Protein AF-A0A2N6A069-F1 (afdb_monomer_lite)

Sequence (73 aa):
MKKQIILIGFFLSFAFLFNFGLRAQEKTTDCRVLLSSISEKYEGECVNGFADGKGIAEGAHKYEGEFKKGLPH

Structure (mmCIF, N/CA/C/O backbone):
data_AF-A0A2N6A069-F1
#
_entry.id   AF-A0A2N6A069-F1
#
loop_
_atom_site.group_PDB
_atom_site.id
_atom_site.type_symbol
_atom_site.label_atom_id
_atom_site.label_alt_id
_atom_site.label_comp_id
_atom_site.label_asym_id
_atom_site.label_entity_id
_atom_site.label_seq_id
_atom_site.pdbx_PDB_ins_code
_atom_site.Cartn_x
_atom_site.Cartn_y
_atom_site.Cartn_z
_atom_site.occupancy
_atom_site.B_iso_or_equiv
_atom_site.auth_seq_id
_atom_site.auth_comp_id
_atom_site.auth_asym_id
_atom_site.auth_atom_id
_atom_site.pdbx_PDB_model_num
ATOM 1 N N . MET A 1 1 ? 8.245 -2.054 60.556 1.00 59.75 1 MET A N 1
ATOM 2 C CA . MET A 1 1 ? 7.589 -2.961 59.582 1.00 59.75 1 MET A CA 1
ATOM 3 C C . MET A 1 1 ? 6.458 -2.293 58.790 1.00 59.75 1 MET A C 1
ATOM 5 O O . MET A 1 1 ? 6.456 -2.411 57.578 1.00 59.75 1 MET A O 1
ATOM 9 N N . LYS A 1 2 ? 5.555 -1.512 59.409 1.00 60.28 2 LYS A N 1
ATOM 10 C CA . LYS A 1 2 ? 4.435 -0.842 58.704 1.00 60.28 2 LYS A CA 1
ATOM 11 C C . LYS A 1 2 ? 4.851 0.198 57.634 1.00 60.28 2 LYS A C 1
ATOM 13 O O . LYS A 1 2 ? 4.221 0.267 56.591 1.00 60.28 2 LYS A O 1
ATOM 18 N N . LYS A 1 3 ? 5.946 0.951 57.842 1.00 57.16 3 LYS A N 1
ATOM 19 C CA . LYS A 1 3 ? 6.476 1.934 56.862 1.00 57.16 3 LYS A CA 1
ATOM 20 C C . LYS A 1 3 ? 7.016 1.297 55.569 1.00 57.16 3 LYS A C 1
ATOM 22 O O . LYS A 1 3 ? 6.871 1.883 54.507 1.00 57.16 3 LYS A O 1
ATOM 27 N N . GLN A 1 4 ? 7.594 0.096 55.664 1.00 59.22 4 GLN A N 1
ATOM 28 C CA . GLN A 1 4 ? 8.095 -0.670 54.512 1.00 59.22 4 GLN A CA 1
ATOM 29 C C . GLN A 1 4 ? 6.931 -1.132 53.620 1.00 59.22 4 GLN A C 1
ATOM 31 O O . GLN A 1 4 ? 7.001 -1.008 52.407 1.00 59.22 4 GLN A O 1
ATOM 36 N N . ILE A 1 5 ? 5.815 -1.555 54.226 1.00 64.06 5 ILE A N 1
ATOM 37 C CA . ILE A 1 5 ? 4.594 -1.964 53.509 1.00 64.06 5 ILE A CA 1
ATOM 38 C C . ILE A 1 5 ? 3.984 -0.788 52.727 1.00 64.06 5 ILE A C 1
ATOM 40 O O . ILE A 1 5 ? 3.556 -0.967 51.591 1.00 64.06 5 ILE A O 1
ATOM 44 N N . ILE A 1 6 ? 3.996 0.423 53.299 1.00 69.44 6 ILE A N 1
ATOM 45 C CA . ILE A 1 6 ? 3.497 1.635 52.625 1.00 69.44 6 ILE A CA 1
ATOM 46 C C . ILE A 1 6 ? 4.384 2.005 51.422 1.00 69.44 6 ILE A C 1
ATOM 48 O O . ILE A 1 6 ? 3.859 2.312 50.355 1.00 69.44 6 ILE A O 1
ATOM 52 N N . LEU A 1 7 ? 5.715 1.923 51.561 1.00 63.84 7 LEU A N 1
ATOM 53 C CA . LEU A 1 7 ? 6.647 2.176 50.452 1.00 63.84 7 LEU A CA 1
ATOM 54 C C . LEU A 1 7 ? 6.518 1.143 49.323 1.00 63.84 7 LEU A C 1
ATOM 56 O O . LEU A 1 7 ? 6.517 1.514 48.153 1.00 63.84 7 LEU A O 1
ATOM 60 N N . ILE A 1 8 ? 6.377 -0.139 49.666 1.00 69.69 8 ILE A N 1
ATOM 61 C CA . ILE A 1 8 ? 6.209 -1.225 48.688 1.00 69.69 8 ILE A CA 1
ATOM 62 C C . ILE A 1 8 ? 4.879 -1.074 47.939 1.00 69.69 8 ILE A C 1
ATOM 64 O O . ILE A 1 8 ? 4.840 -1.232 46.721 1.00 69.69 8 ILE A O 1
ATOM 68 N N . GLY A 1 9 ? 3.802 -0.699 48.639 1.00 71.00 9 GLY A N 1
ATOM 69 C CA . GLY A 1 9 ? 2.508 -0.415 48.014 1.00 71.00 9 GLY A CA 1
ATOM 70 C C . GLY A 1 9 ? 2.562 0.751 47.023 1.00 71.00 9 GLY A C 1
ATOM 71 O O . GLY A 1 9 ? 1.956 0.677 45.958 1.00 71.00 9 GLY A O 1
ATOM 72 N N . PHE A 1 10 ? 3.338 1.793 47.332 1.00 69.75 10 PHE A N 1
ATOM 73 C CA . PHE A 1 10 ? 3.539 2.939 46.441 1.00 69.75 10 PHE A CA 1
ATOM 74 C C . PHE A 1 10 ? 4.394 2.594 45.208 1.00 69.75 10 PHE A C 1
ATOM 76 O O . PHE A 1 10 ? 4.166 3.106 44.116 1.00 69.75 10 PHE A O 1
ATOM 83 N N . PHE A 1 11 ? 5.359 1.684 45.353 1.00 68.50 11 PHE A N 1
ATOM 84 C CA . PHE A 1 11 ? 6.178 1.209 44.236 1.00 68.50 11 PHE A CA 1
ATOM 85 C C . PHE A 1 11 ? 5.383 0.294 43.287 1.00 68.50 11 PHE A C 1
ATOM 87 O O . PHE A 1 11 ? 5.502 0.399 42.066 1.00 68.50 11 PHE A O 1
ATOM 94 N N . LEU A 1 12 ? 4.514 -0.561 43.840 1.00 65.56 12 LEU A N 1
ATOM 95 C CA . LEU A 1 12 ? 3.623 -1.432 43.065 1.00 65.56 12 LEU A C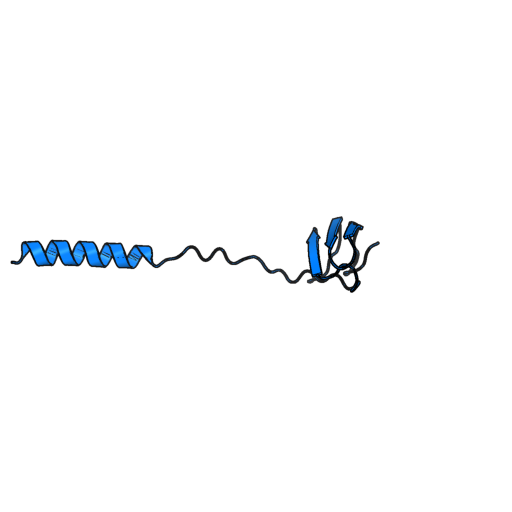A 1
ATOM 96 C C . LEU A 1 12 ? 2.548 -0.647 42.298 1.00 65.56 12 LEU A C 1
ATOM 98 O O . LEU A 1 12 ? 2.233 -1.008 41.165 1.00 65.56 12 LEU A O 1
ATOM 102 N N . SER A 1 13 ? 2.018 0.446 42.862 1.00 65.31 13 SER A N 1
ATOM 103 C CA . SER A 1 13 ? 1.059 1.302 42.151 1.00 65.31 13 SER A CA 1
ATOM 104 C C . SER A 1 13 ? 1.705 2.068 40.991 1.00 65.31 13 SER A C 1
ATOM 106 O O . SER A 1 13 ? 1.085 2.222 39.939 1.00 65.31 13 SER A O 1
ATOM 108 N N . PHE A 1 14 ? 2.968 2.483 41.132 1.00 64.81 14 PHE A N 1
ATOM 109 C CA . PHE A 1 14 ? 3.716 3.166 40.074 1.00 64.81 14 PHE A CA 1
ATOM 110 C C . PHE A 1 14 ? 4.093 2.223 38.915 1.00 64.81 14 PHE A C 1
ATOM 112 O O . PHE A 1 14 ? 3.981 2.595 37.748 1.00 64.81 14 PHE A O 1
ATOM 119 N N . ALA A 1 15 ? 4.450 0.968 39.215 1.00 63.97 15 ALA A N 1
ATOM 120 C CA . ALA A 1 15 ? 4.735 -0.058 38.205 1.00 63.97 15 ALA A CA 1
ATOM 121 C C . ALA A 1 15 ? 3.496 -0.455 37.372 1.00 63.97 15 ALA A C 1
ATOM 123 O O . ALA A 1 15 ? 3.618 -0.831 36.202 1.00 63.97 15 ALA A O 1
ATOM 124 N N . PHE A 1 16 ? 2.294 -0.331 37.945 1.00 61.16 16 PHE A N 1
ATOM 125 C CA . PHE A 1 16 ? 1.036 -0.614 37.249 1.00 61.16 16 PHE A CA 1
ATOM 126 C C . PHE A 1 16 ? 0.710 0.433 36.168 1.00 61.16 16 PHE A C 1
ATOM 128 O O . PHE A 1 16 ? 0.154 0.096 35.125 1.00 61.16 16 PHE A O 1
ATOM 135 N N . LEU A 1 17 ? 1.124 1.690 36.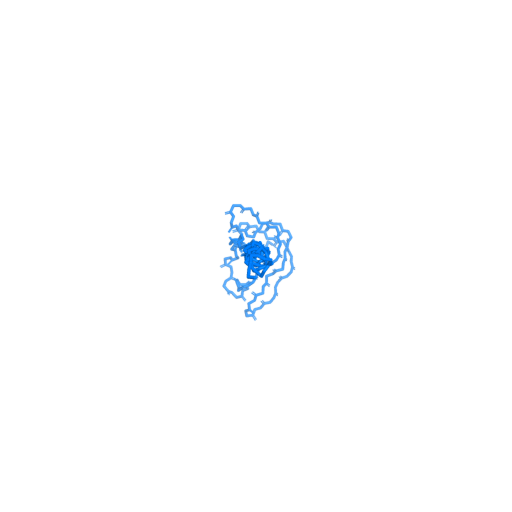364 1.00 59.25 17 LEU A N 1
ATOM 136 C CA . LEU A 1 17 ? 0.912 2.779 35.399 1.00 59.25 17 LEU A CA 1
ATOM 1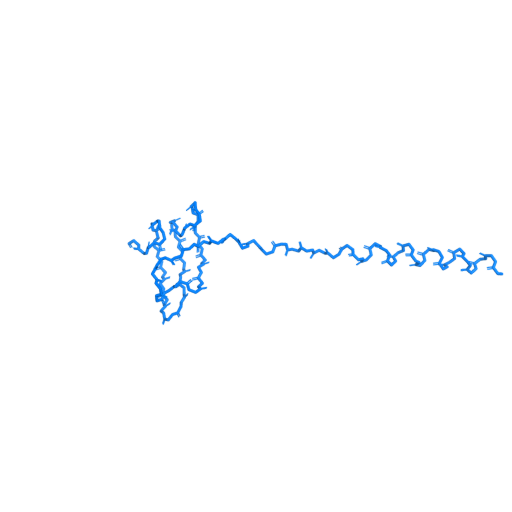37 C C . LEU A 1 17 ? 1.891 2.739 34.214 1.00 59.25 17 LEU A C 1
ATOM 139 O O . LEU A 1 17 ? 1.577 3.256 33.146 1.00 59.25 17 LEU A O 1
ATOM 143 N N . PHE A 1 18 ? 3.049 2.087 34.365 1.00 58.16 18 PHE A N 1
ATOM 144 C CA . PHE A 1 18 ? 4.072 2.008 33.314 1.00 58.16 18 PHE A CA 1
ATOM 145 C C . PHE A 1 18 ? 3.757 0.971 32.216 1.00 58.16 18 PHE A C 1
ATOM 147 O O . PHE A 1 18 ? 4.405 0.951 31.174 1.00 58.16 18 PHE A O 1
ATOM 154 N N . ASN A 1 19 ? 2.746 0.116 32.421 1.00 58.00 19 ASN A N 1
ATOM 155 C CA . ASN A 1 19 ? 2.332 -0.911 31.454 1.00 58.00 19 ASN A CA 1
ATOM 156 C C . ASN A 1 19 ? 1.265 -0.440 30.453 1.00 58.00 19 ASN A C 1
ATOM 158 O O . ASN A 1 19 ? 0.909 -1.194 29.545 1.00 58.00 19 ASN A O 1
ATOM 162 N N . PHE A 1 20 ? 0.786 0.804 30.552 1.00 60.19 20 PHE A N 1
ATOM 163 C CA . PHE A 1 20 ? 0.006 1.427 29.481 1.00 60.19 20 PHE A CA 1
ATOM 164 C C . PHE A 1 20 ? 0.948 1.853 28.351 1.00 60.19 20 PHE A C 1
ATOM 166 O O . PHE A 1 20 ? 1.202 3.030 28.113 1.00 60.19 20 PHE A O 1
ATOM 173 N N . GLY A 1 21 ? 1.519 0.855 27.676 1.00 62.41 21 GLY A N 1
ATOM 174 C CA . GLY A 1 21 ? 2.316 1.055 26.482 1.00 62.41 21 GLY A CA 1
ATOM 175 C C . GLY A 1 21 ? 1.499 1.821 25.448 1.00 62.41 21 GLY A C 1
ATOM 176 O O . GLY A 1 21 ? 0.392 1.412 25.093 1.00 62.41 21 GLY A O 1
ATOM 177 N N . LEU A 1 22 ? 2.066 2.927 24.970 1.00 57.28 22 LEU A N 1
ATOM 178 C CA . LEU A 1 22 ? 1.612 3.657 23.795 1.00 57.28 22 LEU A CA 1
ATOM 179 C C . LEU A 1 22 ? 1.647 2.698 22.602 1.00 57.28 22 LEU A C 1
ATOM 181 O O . LEU A 1 22 ? 2.649 2.569 21.903 1.00 57.28 22 LEU A O 1
ATOM 185 N N . ARG A 1 23 ? 0.550 1.975 22.384 1.00 60.62 23 ARG A N 1
ATOM 186 C CA . ARG A 1 23 ? 0.301 1.254 21.141 1.00 60.62 23 ARG A CA 1
ATOM 187 C C . ARG A 1 23 ? -0.044 2.333 20.122 1.00 60.62 23 ARG A C 1
ATOM 189 O O . ARG A 1 23 ? -1.214 2.641 19.924 1.00 60.62 23 ARG A O 1
ATOM 196 N N . ALA A 1 24 ? 0.974 2.963 19.536 1.00 60.41 24 ALA A N 1
ATOM 197 C CA . ALA A 1 24 ? 0.786 3.697 18.296 1.00 60.41 24 ALA A CA 1
ATOM 198 C C . ALA A 1 24 ? 0.297 2.659 17.283 1.00 60.41 24 ALA A C 1
ATOM 200 O O . ALA A 1 24 ? 1.074 1.843 16.795 1.00 60.41 24 ALA A O 1
ATOM 201 N N . GLN A 1 25 ? -1.021 2.584 17.102 1.00 63.28 25 GLN A N 1
ATOM 202 C CA . GLN A 1 25 ? -1.638 1.685 16.146 1.00 63.28 25 GLN A CA 1
ATOM 203 C C . GLN A 1 25 ? -1.166 2.172 14.778 1.00 63.28 25 GLN A C 1
ATOM 205 O O . GLN A 1 25 ? -1.587 3.230 14.312 1.00 63.28 25 GLN A O 1
ATOM 210 N N . GLU A 1 26 ? -0.198 1.456 14.206 1.00 62.50 26 GLU A N 1
ATOM 211 C CA . GLU A 1 26 ? 0.282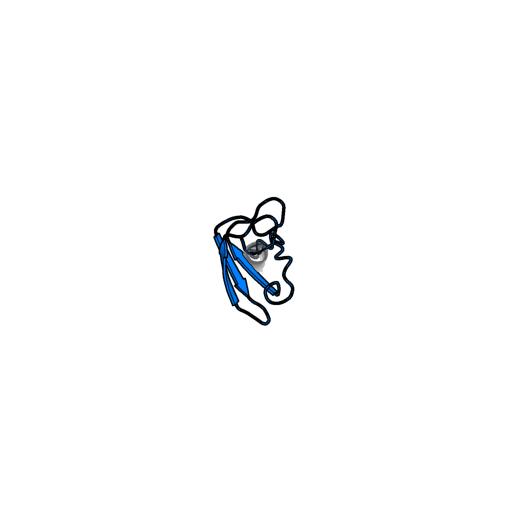 1.685 12.853 1.00 62.50 26 GLU A CA 1
ATOM 212 C C . GLU A 1 26 ? -0.950 1.677 11.956 1.00 62.50 26 GLU A C 1
ATOM 214 O O . GLU A 1 26 ? -1.683 0.686 11.890 1.00 62.50 26 GLU A O 1
ATOM 219 N N . LYS A 1 27 ? -1.242 2.836 11.365 1.00 54.62 27 LYS A N 1
ATOM 220 C CA . LYS A 1 27 ? -2.405 3.052 10.518 1.00 54.62 27 LYS A CA 1
ATOM 221 C C . LYS A 1 27 ? -2.175 2.301 9.208 1.00 54.62 27 LYS A C 1
ATOM 223 O O . LYS A 1 27 ? -1.907 2.904 8.177 1.00 54.62 27 LYS A O 1
ATOM 228 N N . THR A 1 28 ? -2.294 0.980 9.258 1.00 54.28 28 THR A N 1
ATOM 229 C CA . THR A 1 28 ? -2.393 0.081 8.109 1.00 54.28 28 THR A CA 1
ATOM 230 C C . THR A 1 28 ? -3.772 0.278 7.491 1.00 54.28 28 THR A C 1
ATOM 232 O O . THR A 1 28 ? -4.667 -0.556 7.577 1.00 54.28 28 THR A O 1
ATOM 235 N N . THR A 1 29 ? -3.980 1.455 6.902 1.00 62.06 29 THR A N 1
ATOM 236 C CA . THR A 1 29 ? -5.023 1.581 5.888 1.00 62.06 29 THR A CA 1
ATOM 237 C C . THR A 1 29 ? -4.484 0.773 4.715 1.00 62.06 29 THR A C 1
ATOM 239 O O . THR A 1 29 ? -3.474 1.163 4.138 1.00 62.06 29 THR A O 1
ATOM 242 N N . ASP A 1 30 ? -5.064 -0.400 4.453 1.00 79.00 30 ASP A N 1
ATOM 243 C CA . ASP A 1 30 ? -4.686 -1.266 3.331 1.00 79.00 30 ASP A CA 1
ATOM 244 C C . ASP A 1 30 ? -5.029 -0.542 2.020 1.00 79.00 30 ASP A C 1
ATOM 246 O O . ASP A 1 30 ? -6.140 -0.630 1.495 1.00 79.00 30 ASP A O 1
ATOM 250 N N . CYS A 1 31 ? -4.109 0.305 1.569 1.00 92.75 31 CYS A N 1
ATOM 251 C CA . CYS A 1 31 ? -4.243 1.114 0.372 1.00 92.75 31 CYS A CA 1
ATOM 252 C C . CYS A 1 31 ? -3.653 0.335 -0.788 1.00 92.75 31 CYS A C 1
ATOM 254 O O . CYS A 1 31 ? -2.440 0.289 -0.984 1.00 92.75 31 CYS A O 1
ATOM 256 N N . ARG A 1 32 ? -4.536 -0.324 -1.537 1.00 95.62 32 ARG A N 1
ATOM 257 C CA . ARG A 1 32 ? -4.119 -1.307 -2.529 1.00 95.62 32 ARG A CA 1
ATOM 258 C C . ARG A 1 32 ? -3.742 -0.649 -3.845 1.00 95.62 32 ARG A C 1
ATOM 260 O O . ARG A 1 32 ? -4.530 0.096 -4.436 1.00 95.62 32 ARG A O 1
ATOM 267 N N . VAL A 1 33 ? -2.562 -1.015 -4.327 1.00 97.25 33 VAL A N 1
ATOM 268 C CA . VAL A 1 33 ? -2.135 -0.838 -5.713 1.00 97.25 33 VAL A CA 1
ATOM 269 C C . VAL A 1 33 ? -2.334 -2.174 -6.427 1.00 97.25 33 VAL A C 1
ATOM 271 O O . VAL A 1 33 ? -1.892 -3.216 -5.956 1.00 97.25 33 VAL A O 1
ATOM 274 N N . LEU A 1 34 ? -3.053 -2.160 -7.544 1.00 97.50 34 LEU A N 1
ATOM 275 C CA . LEU A 1 34 ? -3.456 -3.351 -8.295 1.00 97.50 34 LEU A CA 1
ATOM 276 C C . LEU A 1 34 ? -2.393 -3.807 -9.300 1.00 97.50 34 LEU A C 1
ATOM 278 O O . LEU A 1 34 ? -2.447 -4.940 -9.778 1.00 97.50 34 LEU A O 1
ATOM 282 N N . LEU A 1 35 ? -1.431 -2.941 -9.627 1.00 97.56 35 LEU A N 1
ATOM 283 C CA . LEU A 1 35 ? -0.308 -3.307 -10.479 1.00 97.56 35 LEU A CA 1
ATOM 284 C C . LEU A 1 35 ? 0.746 -4.046 -9.648 1.00 97.56 35 LEU A C 1
ATOM 286 O O . LEU A 1 35 ? 1.477 -3.440 -8.868 1.00 97.56 35 LEU A O 1
ATOM 290 N N . SER A 1 36 ? 0.836 -5.359 -9.852 1.00 97.31 36 SER A N 1
ATOM 291 C CA . SER A 1 36 ? 1.670 -6.264 -9.052 1.00 97.31 36 SER A CA 1
ATOM 292 C C . SER A 1 36 ? 3.159 -5.917 -9.039 1.00 97.31 36 SER A C 1
ATOM 294 O O . SER A 1 36 ? 3.838 -6.184 -8.054 1.00 97.31 36 SER A O 1
ATOM 296 N N . SER A 1 37 ? 3.686 -5.298 -10.100 1.00 98.19 37 SER A N 1
ATOM 297 C CA . SER A 1 37 ? 5.097 -4.897 -10.156 1.00 98.19 37 SER A CA 1
ATOM 298 C C . SER A 1 37 ? 5.451 -3.754 -9.200 1.00 98.19 37 SER A C 1
ATOM 300 O O . SER A 1 37 ? 6.632 -3.525 -8.964 1.00 98.19 37 SER A O 1
ATOM 302 N N . ILE A 1 38 ? 4.462 -3.049 -8.645 1.00 98.00 38 ILE A N 1
ATOM 303 C CA . ILE A 1 38 ? 4.649 -1.887 -7.765 1.00 98.00 38 ILE A CA 1
ATOM 304 C C . ILE A 1 38 ? 3.761 -1.951 -6.507 1.00 98.00 38 ILE A C 1
ATOM 306 O O . ILE A 1 38 ? 3.570 -0.940 -5.847 1.00 98.00 38 ILE A O 1
ATOM 310 N N . SER A 1 39 ? 3.161 -3.101 -6.179 1.00 96.75 39 SER A N 1
ATOM 311 C CA . SER A 1 39 ? 2.122 -3.189 -5.138 1.00 96.75 39 SER A CA 1
ATOM 312 C C . SER A 1 39 ? 2.626 -3.496 -3.728 1.00 96.75 39 SER A C 1
ATOM 314 O O . SER A 1 39 ? 1.809 -3.680 -2.830 1.00 96.75 39 SER A O 1
ATOM 316 N N . GLU A 1 40 ? 3.937 -3.634 -3.520 1.00 96.06 40 GLU A N 1
ATOM 317 C CA . GLU A 1 40 ? 4.481 -4.041 -2.216 1.00 96.06 40 GLU A CA 1
ATOM 318 C C . GLU A 1 40 ? 4.371 -2.923 -1.180 1.00 96.06 40 GLU A C 1
ATOM 320 O O . GLU A 1 40 ? 4.146 -3.186 0.001 1.00 96.06 40 GLU A O 1
ATOM 325 N N . LYS A 1 41 ? 4.529 -1.674 -1.620 1.00 95.25 41 LYS A N 1
ATOM 326 C CA . LYS A 1 41 ? 4.409 -0.482 -0.786 1.00 95.25 41 LYS A CA 1
ATOM 327 C C . LYS A 1 41 ? 3.696 0.615 -1.547 1.00 95.25 41 LYS A C 1
ATOM 329 O O . LYS A 1 41 ? 3.936 0.811 -2.734 1.00 95.25 41 LYS A O 1
ATOM 334 N N . TYR A 1 42 ? 2.866 1.359 -0.831 1.00 95.19 42 TYR A N 1
ATOM 335 C CA . TYR A 1 42 ? 2.211 2.543 -1.350 1.00 95.19 42 TYR A CA 1
ATOM 336 C C . TYR A 1 42 ? 2.188 3.640 -0.292 1.00 95.19 42 TYR A C 1
ATOM 338 O O . TYR A 1 42 ? 1.782 3.405 0.846 1.00 95.19 42 TYR A O 1
ATOM 346 N N . GLU A 1 43 ? 2.597 4.837 -0.687 1.00 96.00 43 GLU A N 1
ATOM 347 C CA . GLU A 1 43 ? 2.494 6.055 0.103 1.00 96.00 43 GLU A CA 1
ATOM 348 C C . GLU A 1 43 ? 1.769 7.105 -0.734 1.00 96.00 43 GLU A C 1
ATOM 350 O O . GLU A 1 43 ? 2.271 7.549 -1.764 1.00 96.00 43 GLU A O 1
ATOM 355 N N . GLY A 1 44 ? 0.566 7.487 -0.319 1.00 95.06 44 GLY A N 1
ATOM 356 C CA . GLY A 1 44 ? -0.226 8.449 -1.069 1.00 95.06 44 GLY A CA 1
ATOM 357 C C . GLY A 1 44 ? -1.679 8.503 -0.639 1.00 95.06 44 GLY A C 1
ATOM 358 O O . GLY A 1 44 ? -2.084 7.951 0.390 1.00 95.06 44 GLY A O 1
ATOM 359 N N . GLU A 1 45 ? -2.460 9.203 -1.448 1.00 95.38 45 GLU A N 1
ATOM 360 C CA . GLU A 1 45 ? -3.895 9.344 -1.258 1.00 95.38 45 GLU A CA 1
ATOM 361 C C . GLU A 1 45 ? -4.626 8.005 -1.431 1.00 95.38 45 GLU A C 1
ATOM 363 O O . GLU A 1 45 ? -4.323 7.179 -2.291 1.00 95.38 45 GLU A O 1
ATOM 368 N N . CYS A 1 46 ? -5.611 7.765 -0.571 1.00 94.44 46 CYS A N 1
ATOM 369 C CA . CYS A 1 46 ? -6.258 6.469 -0.482 1.00 94.44 46 CYS A CA 1
ATOM 370 C C . CYS A 1 46 ? -7.758 6.630 -0.308 1.00 94.44 46 CYS A C 1
ATOM 372 O O . CYS A 1 46 ? -8.236 7.173 0.690 1.00 94.44 46 CYS A O 1
ATOM 374 N N . VAL A 1 47 ? -8.506 6.133 -1.289 1.00 95.06 47 VAL A N 1
ATOM 375 C CA . VAL A 1 47 ? -9.960 6.268 -1.356 1.00 95.06 47 VAL A CA 1
A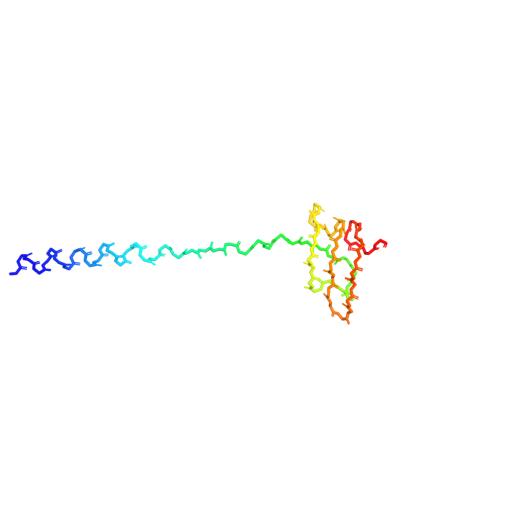TOM 376 C C . VAL A 1 47 ? -10.565 4.878 -1.486 1.00 95.06 47 VAL A C 1
ATOM 378 O O . VAL A 1 47 ? -10.236 4.118 -2.394 1.00 95.06 47 VAL A O 1
ATOM 381 N N . ASN A 1 48 ? -11.459 4.524 -0.559 1.00 93.69 48 ASN A N 1
ATOM 382 C CA . ASN A 1 48 ? -12.124 3.215 -0.515 1.00 93.69 48 ASN A CA 1
ATOM 383 C C . ASN A 1 48 ? -11.154 2.008 -0.508 1.00 93.69 48 ASN A C 1
ATOM 385 O O . ASN A 1 48 ? -11.478 0.953 -1.052 1.00 93.69 48 ASN A O 1
ATOM 389 N N . GLY A 1 49 ? -9.970 2.156 0.098 1.00 94.38 49 GLY A N 1
ATOM 390 C CA . GLY A 1 49 ? -8.961 1.087 0.191 1.00 94.38 49 GLY A CA 1
ATOM 391 C C . GLY A 1 49 ? -8.148 0.862 -1.087 1.00 94.38 49 GLY A C 1
ATOM 392 O O . GLY A 1 49 ? -7.579 -0.213 -1.283 1.00 94.38 49 GLY A O 1
ATOM 393 N N . PHE A 1 50 ? -8.109 1.854 -1.975 1.00 96.56 50 PHE A N 1
ATOM 394 C CA . PHE A 1 50 ? -7.299 1.844 -3.187 1.00 96.56 50 PHE A CA 1
ATOM 395 C C . PHE A 1 50 ? -6.499 3.138 -3.304 1.00 96.56 50 PHE A C 1
ATOM 397 O O . PHE A 1 50 ? -6.979 4.195 -2.890 1.00 96.56 50 PHE A O 1
ATOM 404 N N . ALA A 1 51 ? -5.312 3.046 -3.903 1.00 97.19 51 ALA A N 1
ATOM 405 C CA . ALA A 1 51 ? -4.528 4.211 -4.303 1.00 97.19 51 ALA A CA 1
ATOM 406 C C . ALA A 1 51 ? -5.345 5.103 -5.260 1.00 97.19 51 ALA A C 1
ATOM 408 O O . ALA A 1 51 ? -5.798 4.632 -6.308 1.00 97.19 51 ALA A O 1
ATOM 409 N N . ASP A 1 52 ? -5.584 6.363 -4.900 1.00 97.75 52 ASP A N 1
ATOM 410 C CA . ASP A 1 52 ? -6.366 7.308 -5.712 1.00 97.75 52 ASP A CA 1
ATOM 411 C C . ASP A 1 52 ? -5.933 8.743 -5.394 1.00 97.75 52 ASP A C 1
ATOM 413 O O . ASP A 1 52 ? -6.147 9.191 -4.274 1.00 97.75 52 ASP A O 1
ATOM 417 N N . GLY A 1 53 ? -5.332 9.435 -6.363 1.00 97.88 53 GLY A N 1
ATOM 418 C CA . GLY A 1 53 ? -4.628 10.709 -6.188 1.00 97.88 53 GLY A CA 1
ATOM 419 C C . GLY A 1 53 ? -3.107 10.542 -6.249 1.00 97.88 53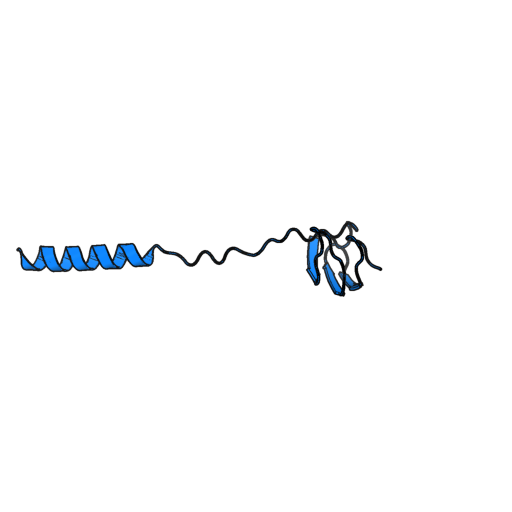 GLY A C 1
ATOM 420 O O . GLY A 1 53 ? -2.603 9.531 -6.750 1.00 97.88 53 GLY A O 1
ATOM 421 N N . LYS A 1 54 ? -2.355 11.515 -5.730 1.00 98.12 54 LYS A N 1
ATOM 422 C CA . LYS A 1 54 ? -0.887 11.483 -5.801 1.00 98.12 54 LYS A CA 1
ATOM 423 C C . LYS A 1 54 ? -0.307 10.439 -4.862 1.00 98.12 54 LYS A C 1
ATOM 425 O O . LYS A 1 54 ? -0.698 10.345 -3.697 1.00 98.12 54 LYS A O 1
ATOM 430 N N . GLY A 1 55 ? 0.678 9.693 -5.351 1.00 97.25 55 GLY A N 1
ATOM 431 C CA . GLY A 1 55 ? 1.411 8.759 -4.514 1.00 97.25 55 GLY A CA 1
ATOM 432 C C . GLY A 1 55 ? 2.662 8.173 -5.146 1.00 97.25 55 GLY A C 1
ATOM 433 O O . GLY A 1 55 ? 2.987 8.401 -6.313 1.00 97.25 55 GLY A O 1
ATOM 434 N N . ILE A 1 56 ? 3.350 7.386 -4.331 1.00 98.06 56 ILE A N 1
ATOM 435 C CA . ILE A 1 56 ? 4.538 6.621 -4.671 1.00 98.06 56 ILE A CA 1
ATOM 436 C C . ILE A 1 56 ? 4.227 5.157 -4.383 1.00 98.06 56 ILE A C 1
ATOM 438 O O . ILE A 1 56 ? 3.838 4.805 -3.271 1.00 98.06 56 ILE A O 1
ATOM 442 N N . ALA A 1 57 ? 4.399 4.306 -5.386 1.00 97.56 57 ALA A N 1
ATOM 443 C CA . ALA A 1 57 ? 4.252 2.867 -5.261 1.00 97.56 57 ALA A CA 1
ATOM 444 C C . ALA A 1 57 ? 5.581 2.179 -5.570 1.00 97.56 57 ALA A C 1
ATOM 446 O O . ALA A 1 57 ? 6.264 2.530 -6.537 1.00 97.56 57 ALA A O 1
ATOM 447 N N . GLU A 1 58 ? 5.944 1.203 -4.749 1.00 97.44 58 GLU A N 1
ATOM 448 C CA . GLU A 1 58 ? 7.200 0.471 -4.849 1.00 97.44 58 GLU A CA 1
ATOM 449 C C . GLU A 1 58 ? 6.954 -1.040 -4.765 1.00 97.44 58 GLU A C 1
ATOM 451 O O . GLU A 1 58 ? 6.096 -1.521 -4.025 1.00 97.44 58 GLU A O 1
ATOM 456 N N . GLY A 1 59 ? 7.726 -1.790 -5.542 1.00 96.69 59 GLY A N 1
ATOM 457 C CA . GLY A 1 59 ? 7.792 -3.247 -5.560 1.00 96.69 59 GLY A CA 1
ATOM 458 C C . GLY A 1 59 ? 9.003 -3.677 -6.384 1.00 96.69 59 GLY A C 1
ATOM 459 O O . GLY A 1 59 ? 10.110 -3.185 -6.170 1.00 96.69 59 GLY A O 1
ATOM 460 N N . ALA A 1 60 ? 8.794 -4.507 -7.407 1.00 97.88 60 ALA A N 1
ATOM 461 C CA . ALA A 1 60 ? 9.817 -4.774 -8.424 1.00 97.88 60 ALA A CA 1
ATOM 462 C C . ALA A 1 60 ? 10.229 -3.507 -9.203 1.00 97.88 60 ALA A C 1
ATOM 464 O O . ALA A 1 60 ? 11.358 -3.395 -9.689 1.00 97.88 60 ALA A O 1
ATOM 465 N N . HIS A 1 61 ? 9.313 -2.548 -9.326 1.00 97.94 61 HIS A N 1
ATOM 466 C CA . HIS A 1 61 ? 9.542 -1.232 -9.907 1.00 97.94 61 HIS A CA 1
ATOM 467 C C . HIS A 1 61 ? 9.087 -0.131 -8.947 1.00 97.94 61 HIS A C 1
ATOM 469 O O . HIS A 1 61 ? 8.430 -0.392 -7.941 1.00 97.94 61 HIS A O 1
ATOM 475 N N . LYS A 1 62 ? 9.435 1.114 -9.275 1.00 97.94 62 LYS A N 1
ATOM 476 C CA . LYS A 1 62 ? 8.954 2.306 -8.581 1.00 97.94 62 LYS A CA 1
ATOM 477 C C . LYS A 1 62 ? 8.164 3.172 -9.551 1.00 97.94 62 LYS A C 1
ATOM 479 O O . LYS A 1 62 ? 8.612 3.397 -10.674 1.00 97.94 62 LYS A O 1
ATOM 484 N N . TYR A 1 63 ? 7.019 3.665 -9.104 1.00 98.25 63 TYR A N 1
ATOM 485 C CA . TYR A 1 63 ? 6.224 4.661 -9.808 1.00 98.25 63 TYR A CA 1
ATOM 486 C C . TYR A 1 63 ? 5.876 5.796 -8.848 1.00 98.25 63 TYR A C 1
ATOM 488 O O . TYR A 1 63 ? 5.471 5.552 -7.715 1.00 98.25 63 TYR A O 1
ATOM 496 N N . GLU A 1 64 ? 6.023 7.027 -9.318 1.00 98.50 64 GLU A N 1
ATOM 497 C CA . GLU A 1 64 ? 5.625 8.243 -8.619 1.00 98.50 64 GLU A CA 1
ATOM 498 C C . GLU A 1 64 ? 4.751 9.051 -9.573 1.00 98.50 64 GLU A C 1
ATOM 500 O O . GLU A 1 64 ? 5.172 9.374 -10.686 1.00 98.50 64 GLU A O 1
ATOM 505 N N . GLY A 1 65 ? 3.517 9.326 -9.163 1.00 98.25 65 GLY A N 1
ATOM 506 C CA . GLY A 1 65 ? 2.539 9.956 -10.036 1.00 98.25 65 GLY A CA 1
ATOM 507 C C . GLY A 1 65 ? 1.125 9.884 -9.486 1.00 98.25 65 GLY A C 1
ATOM 508 O O . GLY A 1 65 ? 0.907 9.763 -8.280 1.00 98.25 65 GLY A O 1
ATOM 509 N N . GLU A 1 66 ? 0.162 9.988 -10.389 1.00 98.44 66 GLU A N 1
ATOM 510 C CA . GLU A 1 66 ? -1.258 9.939 -10.058 1.00 98.44 66 GLU A CA 1
ATOM 511 C C . GLU A 1 66 ? -1.760 8.496 -10.091 1.00 98.44 66 GLU A C 1
ATOM 513 O O . GLU A 1 66 ? -1.372 7.694 -10.939 1.00 98.44 66 GLU A O 1
ATOM 518 N N . PHE A 1 67 ? -2.668 8.172 -9.179 1.00 98.31 67 PHE A N 1
ATOM 519 C CA . PHE A 1 67 ? -3.367 6.900 -9.137 1.00 98.31 67 PHE A CA 1
ATOM 520 C C . PHE A 1 67 ? -4.864 7.113 -9.306 1.00 98.31 67 PHE A C 1
ATOM 522 O O . PHE A 1 67 ? -5.435 8.111 -8.866 1.00 98.31 67 PHE A O 1
ATOM 529 N N . LYS A 1 68 ? -5.535 6.128 -9.896 1.00 98.00 68 LYS A N 1
ATOM 530 C CA . LYS A 1 68 ? -6.990 6.071 -9.939 1.00 98.00 68 LYS A CA 1
ATOM 531 C C . LYS A 1 68 ? -7.460 4.656 -9.664 1.00 98.00 68 LYS A C 1
ATOM 533 O O . LYS A 1 68 ? -7.132 3.734 -10.407 1.00 98.00 68 LYS A O 1
ATOM 538 N N . LYS A 1 69 ? -8.262 4.480 -8.609 1.00 97.12 69 LYS A N 1
ATOM 539 C CA . LYS A 1 69 ? -8.832 3.178 -8.212 1.00 97.12 69 LYS A CA 1
ATOM 540 C C . LYS A 1 69 ? -7.793 2.041 -8.150 1.00 97.12 69 LYS A C 1
ATOM 542 O O . LYS A 1 69 ? -8.076 0.914 -8.550 1.00 97.12 69 LYS A O 1
ATOM 547 N N . GLY A 1 70 ? -6.596 2.337 -7.651 1.00 97.12 70 GLY A N 1
ATOM 548 C CA . GLY A 1 70 ? -5.527 1.367 -7.421 1.00 97.12 70 GLY A CA 1
ATOM 549 C C . GLY A 1 70 ? -4.550 1.189 -8.583 1.00 97.12 70 GLY A C 1
ATOM 550 O O . GLY A 1 70 ? -3.654 0.359 -8.474 1.00 97.12 70 GLY A O 1
ATOM 551 N N . LEU A 1 71 ? -4.682 1.925 -9.688 1.00 98.12 71 LEU A N 1
ATOM 552 C CA . LEU A 1 71 ? -3.781 1.829 -10.843 1.00 98.12 71 LEU A CA 1
ATOM 553 C C . LEU A 1 71 ? -3.095 3.173 -11.124 1.00 98.12 71 LEU A C 1
ATOM 555 O O . LEU A 1 71 ? -3.733 4.202 -10.907 1.00 98.12 71 LEU A O 1
ATOM 559 N N . PRO A 1 72 ? -1.846 3.180 -11.627 1.00 97.38 72 PRO A N 1
ATOM 560 C CA . PRO A 1 72 ? -1.226 4.378 -12.198 1.00 97.38 72 PRO A CA 1
ATOM 561 C C . PRO A 1 72 ? -2.116 5.004 -13.285 1.00 97.38 72 PRO A C 1
ATOM 563 O O . PRO A 1 72 ? -2.626 4.268 -14.136 1.00 97.38 72 PRO A O 1
ATOM 566 N N . HIS A 1 73 ? -2.316 6.324 -13.239 1.00 93.06 73 HIS A N 1
ATOM 567 C CA . HIS A 1 73 ? -3.105 7.083 -14.217 1.00 93.06 73 HIS A CA 1
ATOM 568 C C . HIS A 1 73 ? -2.237 7.691 -15.324 1.00 93.06 73 HIS A C 1
ATOM 570 O O . HIS A 1 73 ? -1.105 8.141 -15.030 1.00 93.06 73 HIS A O 1
#

Foldseek 3Di:
DVVVVVVVVVVVVVVVVVPPDPCPPPPPLQAAAPPQLFGPDKDADGDPNYQAAFIWTHHVDIDGAGDHRRYHD

pLDDT: mean 82.85, std 17.08, range [54.28, 98.5]

Radius of gyration: 23.88 Å; chains: 1; bounding box: 22×18×74 Å

Secondary structure (DSSP, 8-state):
-HHHHHHHHHHHHHHHHTT------------B---GGG-SEEEEEEETTEEEEEEEEESSSEEEEEEETTEE-